Protein AF-A0A524LYW9-F1 (afdb_monomer)

Structure (mmCIF, N/CA/C/O backbone):
data_AF-A0A524LYW9-F1
#
_entry.id   AF-A0A524LYW9-F1
#
loop_
_atom_site.group_PDB
_atom_site.id
_atom_site.type_symbol
_atom_site.label_atom_id
_atom_site.label_alt_id
_atom_site.label_comp_id
_atom_site.label_asym_id
_atom_site.label_entity_id
_atom_site.label_seq_id
_atom_site.pdbx_PDB_ins_code
_atom_site.Cartn_x
_atom_site.Cartn_y
_atom_site.Cartn_z
_atom_site.occupancy
_atom_site.B_iso_or_equiv
_atom_site.auth_seq_id
_atom_site.auth_comp_id
_atom_site.auth_asym_id
_atom_site.auth_atom_id
_atom_site.pdbx_PDB_model_num
ATOM 1 N N . MET A 1 1 ? -20.147 12.569 12.413 1.00 43.38 1 MET A N 1
ATOM 2 C CA . MET A 1 1 ? -18.796 12.340 12.968 1.00 43.38 1 MET A CA 1
ATOM 3 C C . MET A 1 1 ? -17.828 12.553 11.822 1.00 43.38 1 MET A C 1
ATOM 5 O O . MET A 1 1 ? -18.139 12.075 10.740 1.00 43.38 1 MET A O 1
ATOM 9 N N . ALA A 1 2 ? -16.773 13.352 11.999 1.00 45.19 2 ALA A N 1
ATOM 10 C CA . ALA A 1 2 ? -15.764 13.524 10.952 1.00 45.19 2 ALA A CA 1
ATOM 11 C C . ALA A 1 2 ? -15.181 12.146 10.607 1.00 45.19 2 ALA A C 1
ATOM 13 O O . ALA A 1 2 ? -14.926 11.375 11.531 1.00 45.19 2 ALA A O 1
ATOM 14 N N . ASP A 1 3 ? -15.048 11.833 9.318 1.00 56.84 3 ASP A N 1
ATOM 15 C CA . ASP A 1 3 ? -14.404 10.602 8.854 1.00 56.84 3 ASP A CA 1
ATOM 16 C C . ASP A 1 3 ? -12.967 10.594 9.403 1.00 56.84 3 ASP A C 1
ATOM 18 O O . ASP A 1 3 ? -12.206 11.513 9.079 1.00 56.84 3 ASP A O 1
ATOM 22 N N . PRO A 1 4 ? -12.604 9.681 10.325 1.00 63.91 4 PRO A N 1
ATOM 23 C CA . PRO A 1 4 ? -11.247 9.650 10.834 1.00 63.91 4 PRO A CA 1
ATOM 24 C C . PRO A 1 4 ? -10.288 9.319 9.691 1.00 63.91 4 PRO A C 1
ATOM 26 O O . PRO A 1 4 ? -10.555 8.452 8.857 1.00 63.91 4 PRO A O 1
ATOM 29 N N . ASP A 1 5 ? -9.155 10.017 9.681 1.00 89.12 5 ASP A N 1
ATOM 30 C CA . ASP A 1 5 ? -8.079 9.812 8.719 1.00 89.12 5 ASP A CA 1
ATOM 31 C C . ASP A 1 5 ? -7.700 8.316 8.623 1.00 89.12 5 ASP A C 1
ATOM 33 O O . ASP A 1 5 ? -7.599 7.626 9.648 1.00 89.12 5 ASP A O 1
ATOM 37 N N . LEU A 1 6 ? -7.506 7.797 7.399 1.00 95.19 6 LEU A N 1
ATOM 38 C CA . LEU A 1 6 ? -7.274 6.362 7.133 1.00 95.19 6 LEU A CA 1
ATOM 39 C C . LEU A 1 6 ? -6.136 5.795 7.997 1.00 95.19 6 LEU A C 1
ATOM 41 O O . LEU A 1 6 ? -6.223 4.683 8.530 1.00 95.19 6 LEU A O 1
ATOM 45 N N . ARG A 1 7 ? -5.084 6.596 8.187 1.00 95.06 7 ARG A N 1
ATOM 46 C CA . ARG A 1 7 ? -3.923 6.250 9.005 1.00 95.06 7 ARG A CA 1
ATOM 47 C C . ARG A 1 7 ? -4.306 6.051 10.466 1.00 95.06 7 ARG A C 1
ATOM 49 O O . ARG A 1 7 ? -3.903 5.060 11.075 1.00 95.06 7 ARG A O 1
ATOM 56 N N . ASP A 1 8 ? -5.064 6.978 11.039 1.00 95.75 8 ASP A N 1
ATOM 57 C CA . ASP A 1 8 ? -5.427 6.932 12.454 1.00 95.75 8 ASP A CA 1
ATOM 58 C C . ASP A 1 8 ? -6.360 5.755 12.747 1.00 95.75 8 ASP A C 1
ATOM 60 O O . ASP A 1 8 ? -6.175 5.070 13.758 1.00 95.75 8 ASP A O 1
ATOM 64 N N . ARG A 1 9 ? -7.291 5.440 11.834 1.00 96.38 9 ARG A N 1
ATOM 65 C CA . ARG A 1 9 ? -8.138 4.239 11.932 1.00 96.38 9 ARG A CA 1
ATOM 66 C C . ARG A 1 9 ? -7.296 2.963 11.978 1.00 96.38 9 ARG A C 1
ATOM 68 O O . ARG A 1 9 ? -7.487 2.129 12.869 1.00 96.38 9 ARG A O 1
ATOM 75 N N . PHE A 1 10 ? -6.325 2.821 11.076 1.00 97.06 10 PHE A N 1
ATOM 76 C CA . PHE A 1 10 ? -5.441 1.656 11.063 1.00 97.06 10 PHE A CA 1
ATOM 77 C C . PHE A 1 10 ? -4.594 1.551 12.339 1.00 97.06 10 PHE A C 1
ATOM 79 O O . PHE A 1 10 ? -4.577 0.508 12.996 1.00 97.06 10 PHE A O 1
ATOM 86 N N . LEU A 1 11 ? -3.946 2.644 12.752 1.00 97.06 11 LEU A N 1
ATOM 87 C CA . LEU A 1 11 ? -3.097 2.656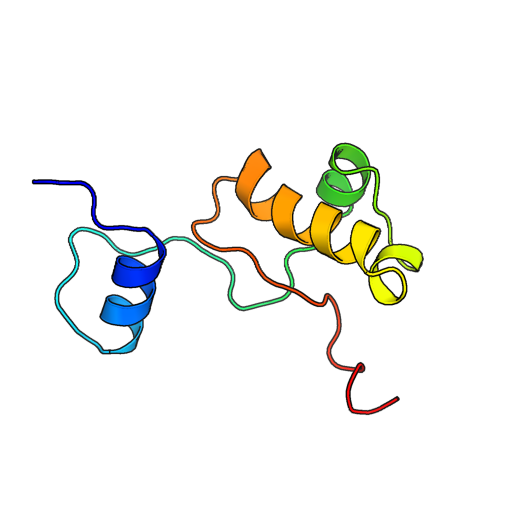 13.946 1.00 97.06 11 LEU A CA 1
ATOM 88 C C . LEU A 1 11 ? -3.881 2.395 15.236 1.00 97.06 11 LEU A C 1
ATOM 90 O O . LEU A 1 11 ? -3.357 1.758 16.150 1.00 97.06 11 LEU A O 1
ATOM 94 N N . ASN A 1 12 ? -5.118 2.882 15.335 1.00 97.31 12 ASN A N 1
ATOM 95 C CA . ASN A 1 12 ? -5.989 2.613 16.476 1.00 97.31 12 ASN A CA 1
ATOM 96 C C . ASN A 1 12 ? -6.430 1.146 16.509 1.00 97.31 12 ASN A C 1
ATOM 98 O O . ASN A 1 12 ? -6.373 0.538 17.579 1.00 97.31 12 ASN A O 1
ATOM 102 N N . THR A 1 13 ? -6.757 0.562 15.351 1.00 97.25 13 THR A N 1
ATOM 103 C CA . THR A 1 13 ? -7.088 -0.868 15.220 1.00 97.25 13 THR A CA 1
ATOM 104 C C . THR A 1 13 ? -5.935 -1.744 15.717 1.00 97.25 13 THR A C 1
ATOM 106 O O . THR A 1 13 ? -6.142 -2.603 16.570 1.00 97.25 13 THR A O 1
ATOM 109 N N . LEU A 1 14 ? -4.698 -1.476 15.280 1.00 97.88 14 LEU A N 1
ATOM 110 C CA . LEU A 1 14 ? -3.511 -2.222 15.729 1.00 97.88 14 LEU A CA 1
ATOM 111 C C . LEU A 1 14 ? -3.238 -2.096 17.236 1.00 97.88 14 LEU A C 1
ATOM 113 O O . LEU A 1 14 ? -2.651 -2.989 17.839 1.00 97.88 14 LEU A O 1
ATOM 117 N N . LYS A 1 15 ? -3.653 -0.984 17.849 1.00 98.06 15 LYS A N 1
ATOM 118 C CA . LYS A 1 15 ? -3.504 -0.723 19.288 1.00 98.06 15 LYS A CA 1
ATOM 119 C C . LYS A 1 15 ? -4.693 -1.224 20.115 1.00 98.06 15 LYS A C 1
ATOM 121 O O . LYS A 1 15 ? -4.730 -0.955 21.313 1.00 98.06 15 LYS A O 1
ATOM 126 N N . GLY A 1 16 ? -5.674 -1.889 19.497 1.00 97.50 16 GLY A N 1
ATOM 127 C CA . GLY A 1 16 ? -6.885 -2.364 20.172 1.00 97.50 16 GLY A CA 1
ATOM 128 C C . GLY A 1 16 ? -7.792 -1.242 20.692 1.00 97.50 16 GLY A C 1
ATOM 129 O O . GLY A 1 16 ? -8.544 -1.449 21.641 1.00 97.50 16 GLY A O 1
ATOM 130 N N . LYS A 1 17 ? -7.703 -0.037 20.117 1.00 97.25 17 LYS A N 1
ATOM 131 C CA . LYS A 1 17 ? -8.564 1.099 20.471 1.00 97.25 17 LYS A CA 1
ATOM 132 C C . LYS A 1 17 ? -9.881 1.039 19.699 1.00 97.25 17 LYS A C 1
ATOM 134 O O . LYS A 1 17 ? -9.954 0.440 18.630 1.00 97.25 17 LYS A O 1
ATOM 139 N N . ALA A 1 18 ? -10.905 1.715 20.220 1.00 95.00 18 ALA A N 1
ATOM 140 C CA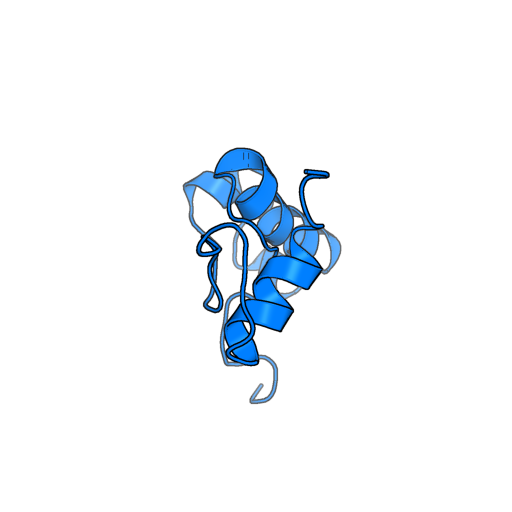 . ALA A 1 18 ? -12.173 1.872 19.516 1.00 95.00 18 ALA A CA 1
ATOM 141 C C . ALA A 1 18 ? -11.975 2.613 18.182 1.00 95.00 18 ALA A C 1
ATOM 143 O O . ALA A 1 18 ? -11.260 3.616 18.118 1.00 95.00 18 ALA A O 1
ATOM 144 N N . VAL A 1 19 ? -12.633 2.113 17.140 1.00 96.12 19 VAL A N 1
ATOM 145 C CA . VAL A 1 19 ? -12.668 2.689 15.792 1.00 96.12 19 VAL A CA 1
ATOM 146 C C . VAL A 1 19 ? -14.108 2.707 15.288 1.00 96.12 19 VAL A C 1
ATOM 148 O O . VAL A 1 19 ? -14.955 1.962 15.776 1.00 96.12 19 VAL A O 1
ATOM 151 N N . ASP A 1 20 ? -14.385 3.578 14.326 1.00 94.44 20 ASP A N 1
ATOM 152 C CA . ASP A 1 20 ? -15.690 3.733 13.680 1.00 94.44 20 ASP A CA 1
ATOM 153 C C . ASP A 1 20 ? -16.058 2.532 12.791 1.00 94.44 20 ASP A C 1
ATOM 155 O O . ASP A 1 20 ? -17.219 2.129 12.747 1.00 94.44 20 ASP A O 1
ATOM 159 N N . LYS A 1 21 ? -15.067 1.942 12.111 1.00 94.69 21 LYS A N 1
ATOM 160 C CA . LYS A 1 21 ? -15.190 0.719 11.305 1.00 94.69 21 LYS A CA 1
ATOM 161 C C . LYS A 1 21 ? -13.856 -0.033 11.238 1.00 94.69 21 LYS A C 1
ATOM 163 O O . LYS A 1 21 ? -12.796 0.547 11.470 1.00 94.69 21 LYS A O 1
ATOM 168 N N . VAL A 1 22 ? -13.905 -1.318 10.887 1.00 96.31 22 VAL A N 1
ATOM 169 C CA . VAL A 1 22 ? -12.698 -2.126 10.637 1.00 96.31 22 VAL A CA 1
ATOM 170 C C . VAL A 1 22 ? -12.019 -1.640 9.346 1.00 96.31 22 VAL A C 1
ATOM 172 O O . VAL A 1 22 ? -12.713 -1.537 8.333 1.00 96.31 22 VAL A O 1
ATOM 175 N N . PRO A 1 23 ? -10.704 -1.345 9.351 1.00 97.00 23 PRO A N 1
ATOM 176 C CA . PRO A 1 23 ? -9.998 -0.933 8.145 1.00 97.00 23 PRO A CA 1
ATOM 177 C C . PRO A 1 23 ? -9.772 -2.108 7.181 1.00 97.00 23 PRO A C 1
ATOM 179 O O . PRO A 1 23 ? -9.460 -3.221 7.612 1.00 97.00 23 PRO A O 1
ATOM 182 N N . ALA A 1 24 ? -9.878 -1.853 5.877 1.00 97.31 24 ALA A N 1
ATOM 183 C CA . ALA A 1 24 ? -9.686 -2.835 4.810 1.00 97.31 24 ALA A CA 1
ATOM 184 C C . ALA A 1 24 ? -8.455 -2.479 3.959 1.00 97.31 24 ALA 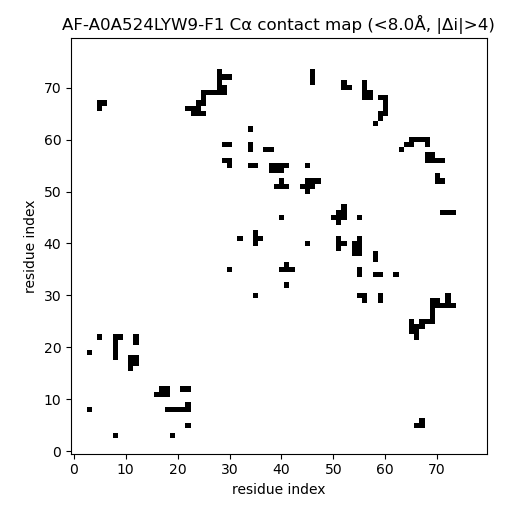A C 1
ATOM 186 O O . ALA A 1 24 ? -8.488 -1.585 3.114 1.00 97.31 24 ALA A O 1
ATOM 187 N N . LEU A 1 25 ? -7.342 -3.176 4.199 1.00 97.88 25 LEU A N 1
ATOM 188 C CA . LEU A 1 25 ? -6.047 -2.926 3.559 1.00 97.88 25 LEU A CA 1
ATOM 189 C C . LEU A 1 25 ? -5.197 -4.202 3.482 1.00 97.88 25 LEU A C 1
ATOM 191 O O . LEU A 1 25 ? -5.524 -5.213 4.101 1.00 97.88 25 LEU A O 1
ATOM 195 N N . SER A 1 26 ? -4.073 -4.139 2.765 1.00 98.44 26 SER A N 1
ATOM 196 C CA . SER A 1 26 ? -3.064 -5.204 2.742 1.00 98.44 26 SER A CA 1
ATOM 197 C C . SER A 1 26 ? -1.801 -4.776 3.485 1.00 98.44 26 SER A C 1
ATOM 199 O O . SER A 1 26 ? -1.193 -3.759 3.158 1.00 98.44 26 SER A O 1
ATOM 201 N N . VAL A 1 27 ? -1.369 -5.590 4.450 1.00 98.19 27 VAL A N 1
ATOM 202 C CA . VAL A 1 27 ? -0.046 -5.468 5.096 1.00 98.19 27 VAL A CA 1
ATOM 203 C C . VAL A 1 27 ? 1.033 -6.293 4.379 1.00 98.19 27 VAL A C 1
ATOM 205 O O . VAL A 1 27 ? 2.230 -6.128 4.617 1.00 98.19 27 V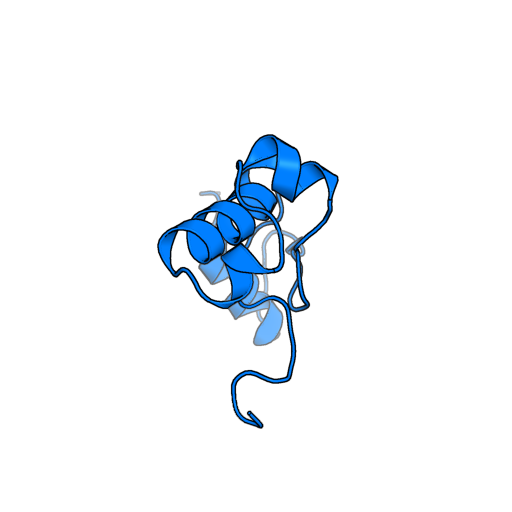AL A O 1
ATOM 208 N N . THR A 1 28 ? 0.615 -7.172 3.469 1.00 98.38 28 THR A N 1
ATOM 209 C CA . THR A 1 28 ? 1.465 -7.983 2.591 1.00 98.38 28 THR A CA 1
ATOM 210 C C . THR A 1 28 ? 1.643 -7.320 1.223 1.00 98.38 28 THR A C 1
ATOM 212 O O . THR A 1 28 ? 1.083 -6.256 0.964 1.00 98.38 28 THR A O 1
ATOM 215 N N . GLN A 1 29 ? 2.439 -7.934 0.342 1.00 98.38 29 GLN A N 1
ATOM 216 C CA . GLN A 1 29 ? 2.702 -7.427 -1.010 1.00 98.38 29 GLN A CA 1
ATOM 217 C C . GLN A 1 29 ? 1.394 -7.187 -1.793 1.00 98.38 29 GLN A C 1
ATOM 219 O O . GLN A 1 29 ? 0.471 -7.993 -1.698 1.00 98.38 29 GLN A O 1
ATOM 224 N N . THR A 1 30 ? 1.321 -6.089 -2.546 1.00 98.62 30 THR A N 1
ATOM 225 C CA . THR A 1 30 ? 0.106 -5.630 -3.248 1.00 98.62 30 THR A CA 1
ATOM 226 C C . THR A 1 30 ? 0.227 -5.625 -4.770 1.00 98.62 30 THR A C 1
ATOM 228 O O . THR A 1 30 ? -0.746 -5.310 -5.448 1.00 98.62 30 THR A O 1
ATOM 231 N N . GLY A 1 31 ? 1.391 -5.959 -5.330 1.00 98.19 31 GLY A N 1
ATOM 232 C CA . GLY A 1 31 ? 1.588 -5.963 -6.775 1.00 98.19 31 GLY A CA 1
ATOM 233 C C . GLY A 1 31 ? 0.831 -7.116 -7.434 1.00 98.19 31 GLY A C 1
ATOM 234 O O . GLY A 1 31 ? 0.999 -8.282 -7.067 1.00 98.19 31 GLY A O 1
ATOM 235 N N . THR A 1 32 ? 0.007 -6.785 -8.427 1.00 98.56 32 THR A N 1
ATOM 236 C CA . THR A 1 32 ? -0.683 -7.734 -9.311 1.00 98.56 32 THR A CA 1
ATOM 237 C C . THR A 1 32 ? -0.427 -7.346 -10.766 1.00 98.56 32 THR A C 1
ATOM 239 O O . THR A 1 32 ? -0.124 -6.191 -11.057 1.00 98.56 32 THR A O 1
ATOM 242 N N . VAL A 1 33 ? -0.564 -8.291 -11.700 1.00 98.69 33 VAL A N 1
ATOM 243 C CA . VAL A 1 33 ? -0.331 -8.035 -13.137 1.00 98.69 33 VAL A CA 1
ATOM 244 C C . VAL A 1 33 ? -1.279 -6.965 -13.695 1.00 98.69 33 VAL A C 1
ATOM 246 O O . VAL A 1 33 ? -0.879 -6.158 -14.528 1.00 98.69 33 VAL A O 1
ATOM 249 N N . GLU A 1 34 ? -2.522 -6.921 -13.216 1.00 98.69 34 GLU A N 1
ATOM 250 C CA . GLU A 1 34 ? -3.492 -5.901 -13.624 1.00 98.69 34 GLU A CA 1
ATOM 251 C C . GLU A 1 34 ? -3.058 -4.506 -13.159 1.00 98.69 34 GLU A C 1
ATOM 253 O O . GLU A 1 34 ? -3.002 -3.581 -13.961 1.00 98.69 34 GLU A O 1
ATOM 258 N N . LEU A 1 35 ? -2.605 -4.375 -11.910 1.00 98.62 35 LEU A N 1
ATOM 259 C CA . LEU A 1 35 ? -2.073 -3.113 -11.396 1.00 98.62 35 LEU A CA 1
ATOM 260 C C . LEU A 1 35 ? -0.771 -2.686 -12.089 1.00 98.62 35 LEU A C 1
ATOM 262 O O . LEU A 1 35 ? -0.544 -1.493 -12.277 1.00 98.62 35 LEU A O 1
ATOM 266 N N . MET A 1 36 ? 0.070 -3.628 -12.528 1.00 98.75 36 MET A N 1
ATOM 267 C CA . MET A 1 36 ? 1.242 -3.314 -13.360 1.00 98.75 36 MET A CA 1
ATOM 268 C C . MET A 1 36 ? 0.836 -2.688 -14.695 1.00 98.75 36 MET A C 1
ATOM 270 O O . MET A 1 36 ? 1.462 -1.729 -15.143 1.00 98.75 36 MET A O 1
ATOM 274 N N . LYS A 1 37 ? -0.230 -3.206 -15.317 1.00 98.50 37 LYS A N 1
ATOM 275 C CA . LYS A 1 37 ? -0.777 -2.659 -16.561 1.00 98.50 37 LYS A CA 1
ATOM 276 C C . LYS A 1 37 ? -1.370 -1.266 -16.343 1.00 98.50 37 LYS A C 1
ATOM 278 O O . LYS A 1 37 ? -1.063 -0.368 -17.120 1.00 98.50 37 LYS A O 1
ATOM 283 N N . GLU A 1 38 ? -2.166 -1.084 -15.291 1.00 98.19 38 GLU A N 1
ATOM 284 C CA . GLU A 1 38 ? -2.822 0.198 -14.996 1.00 98.19 38 GLU A CA 1
ATOM 285 C C . GLU A 1 38 ? -1.832 1.292 -14.557 1.00 98.19 38 GLU A C 1
ATOM 287 O O . GLU A 1 38 ? -1.999 2.459 -14.899 1.00 98.19 38 GLU A O 1
ATOM 292 N N . SER A 1 39 ? -0.768 0.932 -13.831 1.00 97.94 39 SER A N 1
ATOM 293 C CA . SER A 1 39 ? 0.263 1.882 -13.377 1.00 97.94 39 SER A CA 1
ATOM 294 C C . SER A 1 39 ? 1.390 2.125 -14.383 1.00 97.94 39 SER A C 1
ATOM 296 O O . SER A 1 39 ? 2.187 3.042 -14.192 1.00 97.94 39 SER A O 1
ATOM 298 N N . GLY A 1 40 ? 1.517 1.285 -15.416 1.00 98.38 40 GLY A N 1
ATOM 299 C CA . GLY A 1 40 ? 2.673 1.284 -16.318 1.00 98.38 40 GLY A CA 1
ATOM 300 C C . GLY A 1 40 ? 3.984 0.821 -15.661 1.00 98.38 40 GLY A C 1
ATOM 301 O O . GLY A 1 40 ? 5.055 0.967 -16.253 1.00 98.38 40 GLY A O 1
ATOM 302 N N . ALA A 1 41 ? 3.921 0.262 -14.449 1.00 98.56 41 ALA A N 1
ATOM 303 C CA . ALA A 1 41 ? 5.072 -0.175 -13.669 1.00 98.56 41 ALA A CA 1
ATOM 304 C C . ALA A 1 41 ? 5.033 -1.694 -13.447 1.00 98.56 41 ALA A C 1
ATOM 306 O O . ALA A 1 41 ? 4.356 -2.195 -12.551 1.00 98.56 41 ALA A O 1
ATOM 307 N N . ALA A 1 42 ? 5.781 -2.431 -14.269 1.00 98.50 42 ALA A N 1
ATOM 308 C CA . ALA A 1 42 ? 5.878 -3.886 -14.201 1.00 98.50 42 ALA A CA 1
ATOM 309 C C . ALA A 1 42 ? 7.073 -4.368 -13.365 1.00 98.50 42 ALA A C 1
ATOM 311 O O . ALA A 1 42 ? 8.043 -3.641 -13.140 1.00 98.50 42 ALA A O 1
ATOM 312 N N . TRP A 1 43 ? 6.996 -5.615 -12.904 1.00 98.62 43 TRP A N 1
ATOM 313 C CA . TRP A 1 43 ? 8.177 -6.357 -12.464 1.00 98.62 43 TRP A CA 1
ATOM 314 C C . TRP A 1 43 ? 8.925 -6.909 -13.690 1.00 98.62 43 TRP A C 1
ATOM 316 O O . TRP A 1 43 ? 8.265 -7.307 -14.653 1.00 98.62 43 TRP A O 1
ATOM 326 N N . PRO A 1 44 ? 10.266 -7.011 -13.640 1.00 98.25 44 PRO A N 1
ATOM 327 C CA . PRO A 1 44 ? 11.121 -6.782 -12.471 1.00 98.25 44 PRO A CA 1
ATOM 328 C C . PRO A 1 44 ? 11.495 -5.314 -12.216 1.00 98.25 44 PRO A C 1
ATOM 330 O O . PRO A 1 44 ? 12.031 -5.012 -11.155 1.00 98.25 44 PRO A O 1
ATOM 333 N N . GLU A 1 45 ? 11.217 -4.384 -13.129 1.00 98.62 45 GLU A N 1
ATOM 334 C CA . GLU A 1 45 ? 11.727 -3.010 -13.050 1.00 98.62 45 GLU A CA 1
ATOM 335 C C . GLU A 1 45 ? 11.252 -2.273 -11.792 1.00 98.62 45 GLU A C 1
ATOM 337 O O . GLU A 1 45 ? 12.042 -1.586 -11.151 1.00 98.62 45 GLU A O 1
ATOM 342 N N . ALA A 1 46 ? 9.995 -2.460 -11.379 1.00 98.62 46 ALA A N 1
ATOM 343 C CA . ALA A 1 46 ? 9.457 -1.848 -10.163 1.00 98.62 46 ALA A CA 1
ATOM 344 C C . ALA A 1 46 ? 10.053 -2.412 -8.855 1.00 98.62 46 ALA A C 1
ATOM 346 O O . ALA A 1 46 ? 9.703 -1.937 -7.776 1.00 98.62 46 ALA A O 1
ATOM 347 N N . HIS A 1 47 ? 10.937 -3.417 -8.912 1.00 98.56 47 HIS A N 1
ATOM 348 C CA . HIS A 1 47 ? 11.751 -3.815 -7.759 1.00 98.56 47 HIS A CA 1
ATOM 349 C C . HIS A 1 47 ? 12.983 -2.925 -7.571 1.00 98.56 47 HIS A C 1
ATOM 351 O O . HIS A 1 47 ? 13.434 -2.771 -6.439 1.00 98.56 47 HIS A O 1
ATOM 357 N N . PHE A 1 48 ? 13.506 -2.340 -8.651 1.00 98.19 48 PHE A N 1
ATOM 358 C CA . PHE A 1 48 ? 14.799 -1.649 -8.658 1.00 98.19 48 PHE A CA 1
ATOM 359 C C . PHE A 1 48 ? 14.682 -0.145 -8.936 1.00 98.19 48 PHE A C 1
ATOM 361 O O . PHE A 1 48 ? 15.566 0.620 -8.563 1.00 98.19 48 PHE A O 1
ATOM 368 N N . ASP A 1 49 ? 13.592 0.290 -9.565 1.00 98.69 49 ASP A N 1
ATOM 369 C CA . ASP A 1 49 ? 13.311 1.692 -9.858 1.00 98.69 49 ASP A CA 1
ATOM 370 C C . ASP A 1 49 ? 12.319 2.275 -8.838 1.00 98.69 49 ASP A C 1
ATOM 372 O O . ASP A 1 49 ? 11.209 1.764 -8.658 1.00 98.69 49 ASP A O 1
ATOM 376 N N . ALA A 1 50 ? 12.725 3.350 -8.157 1.00 98.50 50 ALA A N 1
ATOM 377 C CA . ALA A 1 50 ? 11.951 3.951 -7.073 1.00 98.50 50 ALA A CA 1
ATOM 378 C C . ALA A 1 50 ? 10.627 4.574 -7.549 1.00 98.50 50 ALA A C 1
ATOM 380 O O . ALA A 1 50 ? 9.613 4.451 -6.858 1.00 98.50 50 ALA A O 1
ATOM 381 N N . GLU A 1 51 ? 10.607 5.208 -8.724 1.00 98.69 51 GLU A N 1
ATOM 382 C CA . GLU A 1 51 ? 9.401 5.839 -9.271 1.00 98.69 51 GLU A CA 1
ATOM 383 C C . GLU A 1 51 ? 8.394 4.779 -9.720 1.00 98.69 51 GLU A C 1
ATOM 385 O O . GLU A 1 51 ? 7.200 4.882 -9.423 1.00 98.69 51 GLU A O 1
ATOM 390 N N . LYS A 1 52 ? 8.871 3.704 -10.357 1.00 98.75 52 LYS A N 1
ATOM 391 C CA . LYS A 1 52 ? 8.037 2.552 -10.716 1.00 98.75 52 LYS A CA 1
ATOM 392 C C . LYS A 1 52 ? 7.516 1.827 -9.479 1.00 98.75 52 LYS A C 1
ATOM 394 O O . LYS A 1 52 ? 6.341 1.464 -9.447 1.00 98.75 52 LYS A O 1
ATOM 399 N N . MET A 1 53 ? 8.341 1.651 -8.443 1.00 98.81 53 MET A N 1
ATOM 400 C CA . MET A 1 53 ? 7.905 1.045 -7.181 1.00 98.81 53 MET A CA 1
ATOM 401 C C . MET A 1 53 ? 6.782 1.858 -6.535 1.00 98.81 53 MET A C 1
ATOM 403 O O . MET A 1 53 ? 5.753 1.293 -6.160 1.00 98.81 53 MET A O 1
ATOM 407 N N . ALA A 1 54 ? 6.958 3.178 -6.441 1.00 98.75 54 ALA A N 1
ATOM 408 C CA . ALA A 1 54 ? 5.953 4.081 -5.894 1.00 98.75 54 ALA A CA 1
ATOM 409 C C . ALA A 1 54 ? 4.662 4.062 -6.728 1.00 98.75 54 ALA A C 1
ATOM 411 O O . ALA A 1 54 ? 3.573 3.960 -6.162 1.00 98.75 54 ALA A O 1
ATOM 412 N N . SER A 1 55 ? 4.779 4.082 -8.059 1.00 98.75 55 SER A N 1
ATOM 413 C CA . SER A 1 55 ? 3.637 4.051 -8.983 1.00 98.75 55 SER A CA 1
ATOM 414 C C . SER A 1 55 ? 2.816 2.768 -8.834 1.00 98.75 55 SER A C 1
ATOM 416 O O . SER A 1 55 ? 1.596 2.829 -8.667 1.00 98.75 55 SER A O 1
ATOM 418 N N . LEU A 1 56 ? 3.473 1.601 -8.808 1.00 98.81 56 LEU A N 1
ATOM 419 C CA . LEU A 1 56 ? 2.791 0.321 -8.613 1.00 98.81 56 LEU A CA 1
ATOM 420 C C . LEU A 1 56 ? 2.177 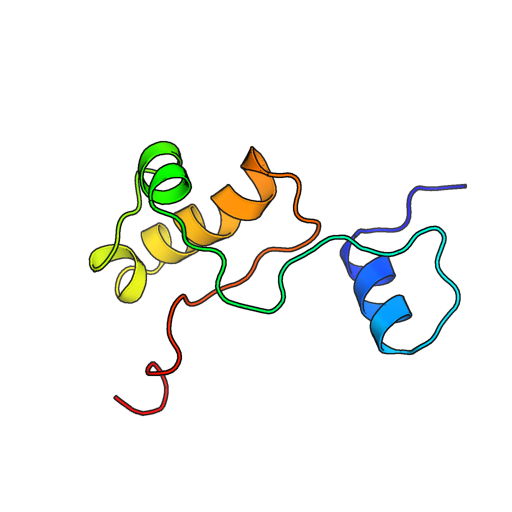0.213 -7.207 1.00 98.81 56 LEU A C 1
ATOM 422 O O . LEU A 1 56 ? 1.032 -0.218 -7.073 1.00 98.81 56 LEU A O 1
ATOM 426 N N . ALA A 1 57 ? 2.880 0.645 -6.158 1.00 98.75 57 ALA A N 1
ATOM 427 C CA . ALA A 1 57 ? 2.355 0.604 -4.793 1.00 98.75 57 ALA A CA 1
ATOM 428 C C . ALA A 1 57 ? 1.117 1.503 -4.617 1.00 98.75 57 ALA A C 1
ATOM 430 O O . ALA A 1 57 ? 0.135 1.086 -3.997 1.00 98.75 57 ALA A O 1
ATOM 431 N N . LEU A 1 58 ? 1.141 2.714 -5.185 1.00 98.62 58 LEU A N 1
ATOM 432 C CA . LEU A 1 58 ? 0.030 3.664 -5.118 1.00 98.62 58 LEU A CA 1
ATOM 433 C C . LEU A 1 58 ? -1.186 3.177 -5.913 1.00 98.62 58 LEU A C 1
ATOM 435 O O . LEU A 1 58 ? -2.316 3.341 -5.457 1.00 98.62 58 LEU A O 1
ATOM 439 N N . SER A 1 59 ? -0.961 2.511 -7.050 1.00 98.50 59 SER A N 1
ATOM 440 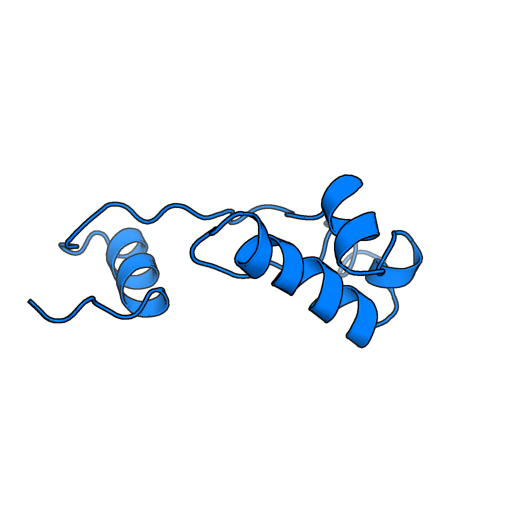C CA . SER A 1 59 ? -2.039 1.971 -7.886 1.00 98.50 59 SER A CA 1
ATOM 441 C C . SER A 1 59 ? -2.970 1.026 -7.119 1.00 98.50 59 SER A C 1
ATOM 443 O O . SER A 1 59 ? -4.182 1.067 -7.319 1.00 98.50 59 SER A O 1
ATOM 445 N N . ALA A 1 60 ? -2.442 0.245 -6.170 1.00 98.38 60 ALA A N 1
ATOM 446 C CA . ALA A 1 60 ? -3.261 -0.620 -5.330 1.00 98.38 60 ALA A CA 1
ATOM 447 C C . ALA A 1 60 ? -4.276 0.196 -4.514 1.00 98.38 60 ALA A C 1
ATOM 449 O O . ALA A 1 60 ? -5.462 -0.118 -4.524 1.00 98.38 60 ALA A O 1
ATOM 450 N N . HIS A 1 61 ? -3.849 1.282 -3.868 1.00 97.75 61 HIS A N 1
ATOM 451 C CA . HIS A 1 61 ? -4.760 2.184 -3.160 1.00 97.75 61 HIS A CA 1
ATOM 452 C C . HIS A 1 61 ? -5.756 2.843 -4.126 1.00 97.75 61 HIS A C 1
ATOM 454 O O . HIS A 1 61 ? -6.964 2.780 -3.906 1.00 97.75 61 HIS A O 1
ATOM 460 N N . THR A 1 62 ? -5.260 3.418 -5.225 1.00 97.56 62 THR A N 1
ATOM 461 C CA . THR A 1 62 ? -6.063 4.218 -6.159 1.00 97.56 62 THR A CA 1
ATOM 462 C C . THR A 1 62 ? -7.132 3.409 -6.895 1.00 97.56 62 THR A C 1
ATOM 464 O O . THR A 1 62 ? -8.260 3.880 -7.011 1.00 97.56 62 THR A O 1
ATOM 467 N N . PHE A 1 63 ? -6.812 2.208 -7.386 1.00 98.06 63 PHE A N 1
ATOM 468 C CA . PHE A 1 63 ? -7.738 1.424 -8.213 1.00 98.06 63 PHE A CA 1
ATOM 469 C C . PHE A 1 63 ? -8.603 0.446 -7.419 1.00 98.06 63 PHE A C 1
ATOM 471 O O . PHE A 1 63 ? -9.698 0.113 -7.862 1.00 98.06 63 PHE A O 1
ATOM 478 N N . THR A 1 64 ? -8.139 -0.025 -6.257 1.00 96.94 64 THR A N 1
ATOM 479 C CA . THR A 1 64 ? -8.868 -1.049 -5.483 1.00 96.94 64 THR A CA 1
ATOM 480 C C . THR A 1 64 ? -9.534 -0.500 -4.220 1.00 96.94 64 THR A C 1
ATOM 482 O O . THR A 1 64 ? -10.363 -1.182 -3.621 1.00 96.94 64 THR A O 1
ATOM 485 N N . GLY A 1 65 ? -9.191 0.725 -3.806 1.00 96.75 65 GLY A N 1
ATOM 486 C CA . GLY A 1 65 ? -9.723 1.349 -2.596 1.00 96.75 65 GLY A CA 1
ATOM 487 C C . GLY A 1 65 ? -9.132 0.807 -1.292 1.00 96.75 65 GLY A C 1
ATOM 488 O O . GLY A 1 65 ? -9.664 1.116 -0.227 1.00 96.75 65 GLY A O 1
ATOM 489 N N . LEU A 1 66 ? -8.046 0.017 -1.342 1.00 97.94 66 LEU A N 1
ATOM 490 C CA . LEU A 1 66 ? -7.335 -0.414 -0.132 1.00 97.94 66 LEU A CA 1
ATOM 491 C C . LEU A 1 66 ? -6.917 0.806 0.687 1.00 97.94 66 LEU A C 1
ATOM 493 O O . LEU A 1 66 ? -6.277 1.718 0.177 1.00 97.94 66 LEU A O 1
ATOM 497 N N . GLU A 1 67 ? -7.214 0.801 1.979 1.00 97.75 67 GLU A N 1
ATOM 498 C CA . GLU A 1 67 ? -7.061 1.970 2.854 1.00 97.75 67 GLU A CA 1
ATOM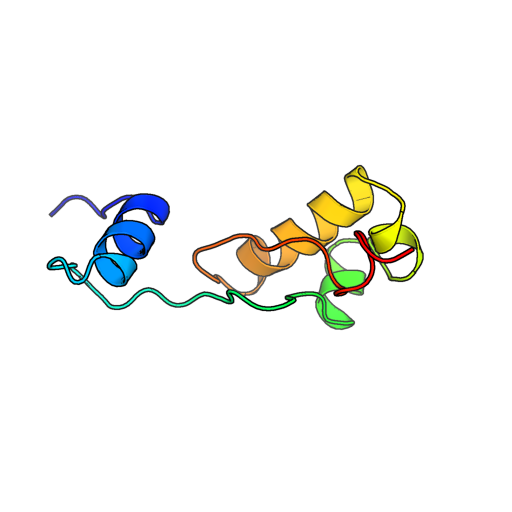 499 C C . GLU A 1 67 ? -5.601 2.235 3.296 1.00 97.75 67 GLU A C 1
ATOM 501 O O . GLU A 1 67 ? -5.358 2.956 4.262 1.00 97.75 67 GLU A O 1
ATOM 506 N N . ALA A 1 68 ? -4.614 1.654 2.602 1.00 97.75 68 ALA A N 1
ATOM 507 C CA . ALA A 1 68 ? -3.189 1.922 2.783 1.00 97.75 68 ALA A CA 1
ATOM 508 C C . ALA A 1 68 ? -2.382 1.622 1.510 1.00 97.75 68 ALA A C 1
ATOM 510 O O . ALA A 1 68 ? -2.816 0.881 0.629 1.00 97.75 68 ALA A O 1
ATOM 511 N N . VAL A 1 69 ? -1.160 2.156 1.465 1.00 98.38 69 VAL A N 1
ATOM 512 C CA . VAL A 1 69 ? -0.148 1.858 0.443 1.00 98.38 69 VAL A CA 1
ATOM 513 C C . VAL A 1 69 ? 0.922 0.956 1.058 1.00 98.38 69 VAL A C 1
ATOM 515 O O . VAL A 1 69 ? 1.433 1.251 2.140 1.00 98.38 69 VAL A O 1
ATOM 518 N N . ARG A 1 70 ? 1.286 -0.132 0.367 1.00 98.69 70 ARG A N 1
ATOM 519 C CA . ARG A 1 70 ? 2.333 -1.074 0.795 1.00 98.69 70 ARG A CA 1
ATOM 520 C C . ARG A 1 70 ? 3.399 -1.216 -0.288 1.00 98.69 70 ARG A C 1
ATOM 522 O O . ARG A 1 70 ? 3.078 -1.460 -1.444 1.00 98.69 70 ARG A O 1
ATOM 529 N N . TYR A 1 71 ? 4.662 -1.129 0.118 1.00 98.12 71 TYR A N 1
ATOM 530 C CA . TYR A 1 71 ? 5.859 -1.438 -0.674 1.00 98.12 71 TYR A CA 1
ATOM 531 C C . TYR A 1 71 ? 6.892 -2.143 0.243 1.00 98.12 71 TYR A C 1
ATOM 533 O O . TYR A 1 71 ? 6.738 -2.063 1.466 1.00 98.12 71 TYR A O 1
ATOM 541 N N . PRO A 1 72 ? 7.917 -2.865 -0.258 1.00 98.31 72 PRO A N 1
ATOM 542 C CA . PRO A 1 72 ? 8.208 -3.221 -1.653 1.00 98.31 72 PRO A CA 1
ATOM 543 C C . PRO A 1 72 ? 7.314 -4.390 -2.112 1.00 98.31 72 PRO A C 1
ATOM 545 O O . PRO A 1 72 ? 6.162 -4.483 -1.691 1.00 98.31 72 PRO A O 1
ATOM 548 N N . PHE A 1 73 ? 7.813 -5.299 -2.953 1.00 98.50 73 PHE A N 1
ATOM 549 C CA . PHE A 1 73 ? 7.038 -6.428 -3.492 1.00 98.50 73 PHE A CA 1
ATOM 550 C C . PHE A 1 73 ? 7.648 -7.816 -3.246 1.00 98.50 73 PHE A C 1
ATOM 552 O O . PHE A 1 73 ? 7.079 -8.828 -3.639 1.00 98.50 73 PHE A O 1
ATOM 559 N N . CYS A 1 74 ? 8.786 -7.875 -2.560 1.00 98.19 74 CYS A N 1
ATOM 560 C CA . CYS A 1 74 ? 9.489 -9.107 -2.220 1.00 98.19 74 CYS A CA 1
ATOM 561 C C . CYS A 1 74 ? 9.909 -9.101 -0.740 1.00 98.19 74 CYS A C 1
ATOM 563 O O . CYS A 1 74 ? 9.589 -8.170 0.007 1.00 98.19 74 CYS A O 1
ATOM 565 N N . LEU A 1 75 ? 10.614 -10.155 -0.322 1.00 98.25 75 LEU A N 1
ATOM 566 C CA . LEU A 1 75 ? 11.218 -10.297 1.010 1.00 98.25 75 LEU A CA 1
ATOM 567 C C . LEU A 1 75 ? 12.755 -10.337 0.959 1.00 98.25 75 LEU A C 1
ATOM 569 O O . LEU A 1 75 ? 13.384 -10.728 1.934 1.00 98.25 75 LEU A O 1
ATOM 573 N N . THR A 1 76 ? 13.358 -9.956 -0.169 1.00 98.12 76 THR A N 1
ATOM 574 C CA . THR A 1 76 ? 14.795 -10.152 -0.419 1.00 98.12 76 THR A CA 1
ATOM 575 C C . THR A 1 76 ? 15.631 -8.881 -0.320 1.00 98.12 76 THR A C 1
ATOM 577 O O . THR A 1 76 ? 16.845 -8.986 -0.323 1.00 98.12 76 THR A O 1
ATOM 580 N N . VAL A 1 77 ? 15.021 -7.697 -0.173 1.00 97.44 77 VAL A N 1
ATOM 581 C CA . VAL A 1 77 ? 15.743 -6.403 -0.178 1.00 97.44 77 VAL A CA 1
ATOM 582 C C . VAL A 1 77 ? 16.872 -6.338 0.858 1.00 97.44 77 VAL A C 1
ATOM 584 O O . VAL A 1 77 ? 17.895 -5.718 0.611 1.00 97.44 77 VAL A O 1
ATOM 587 N N . LEU A 1 78 ? 16.689 -6.957 2.028 1.00 97.06 78 LEU A N 1
ATOM 588 C CA . LEU A 1 78 ? 17.714 -6.985 3.078 1.00 97.06 78 LEU A CA 1
ATOM 589 C C . LEU A 1 78 ? 18.715 -8.141 2.915 1.00 97.06 78 LEU A C 1
ATOM 591 O O . LEU A 1 78 ? 19.805 -8.073 3.470 1.00 97.06 78 LEU A O 1
ATOM 595 N N . SER A 1 79 ? 18.318 -9.227 2.247 1.00 95.69 79 SER A N 1
ATOM 596 C CA . SER A 1 79 ? 19.114 -10.458 2.144 1.00 95.69 79 SER A CA 1
ATOM 597 C C . SER A 1 79 ? 19.940 -10.562 0.861 1.00 95.69 79 SER A C 1
ATOM 599 O O . SER A 1 79 ? 20.674 -11.537 0.723 1.00 95.69 79 SER A O 1
ATOM 601 N N . GLU A 1 80 ? 19.721 -9.656 -0.094 1.00 72.44 80 GLU A N 1
ATOM 602 C CA . GLU A 1 80 ? 20.515 -9.515 -1.323 1.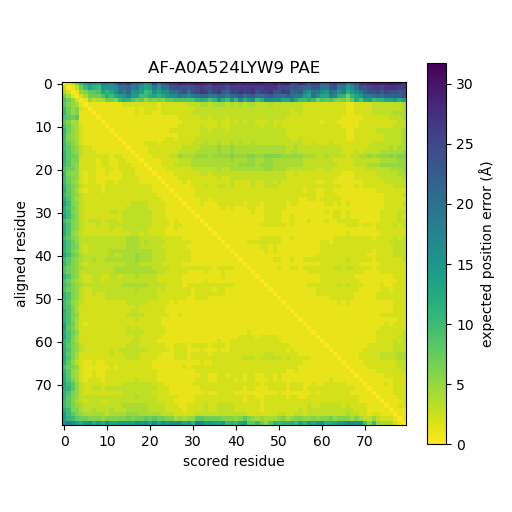00 72.44 80 GLU A CA 1
ATOM 603 C C . GLU A 1 80 ? 21.955 -9.090 -1.004 1.00 72.44 80 GLU A C 1
ATOM 605 O O . GLU A 1 80 ? 22.872 -9.707 -1.591 1.00 72.44 80 GLU A O 1
#

Sequence (80 aa):
MADPDLRDRFLNTLKGKAVDKVPALSVTQTGTVELM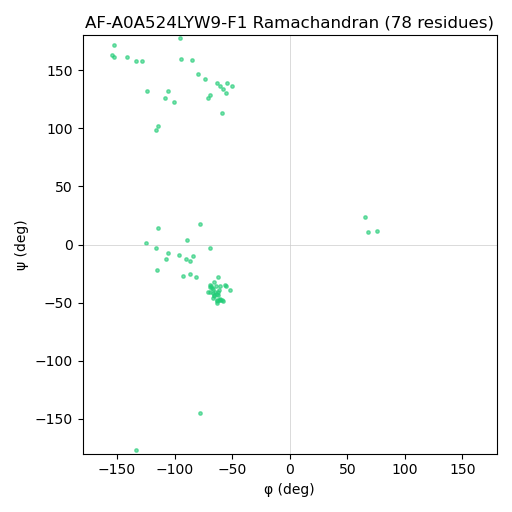KESGAAWPEAHFDAEKMASLALSAHTFTGLEAVRYPFCLTVLSE

Foldseek 3Di:
DPDPQLVVQVVCVVVVHDDPDRAAADPAAQADPVLCVVQVQDPPRLVPDVVSQVSSQVSSCVVVVRSDGDDDHDDCPVVD

Mean predicted aligned error: 3.33 Å

Solvent-accessible surface area (backbone atoms only — not comparable to full-atom values): 4929 Å² total; per-residue (Å²): 130,82,81,70,55,56,66,58,46,45,56,30,53,78,67,73,43,89,65,97,66,86,78,58,62,61,96,54,69,61,82,44,74,67,42,17,64,76,44,74,21,42,83,71,57,27,78,79,37,69,68,32,30,51,38,28,26,45,32,40,23,73,77,70,63,32,60,48,72,38,76,70,77,76,89,46,88,88,76,112

Nearest PDB structures (foldseek):
  4ay7-assembly2_B  TM=9.946E-01  e=2.855E-07  Methanosarcina mazei

Radius of gyration: 14.53 Å; Cα contacts (8 Å, |Δi|>4): 98; chains: 1; bounding box: 39×24×37 Å

Secondary structure (DSSP, 8-state):
-----HHHHHHHHHTT---SS-----SS----HHHHHHHT--TTHHHH-HHHHHHHHHHHHHHH--SS----S-S-TTT-

pLDDT: mean 95.09, std 10.47, range [43.38, 98.81]